Protein AF-A0A8J7CFE3-F1 (afdb_monomer)

Mean pre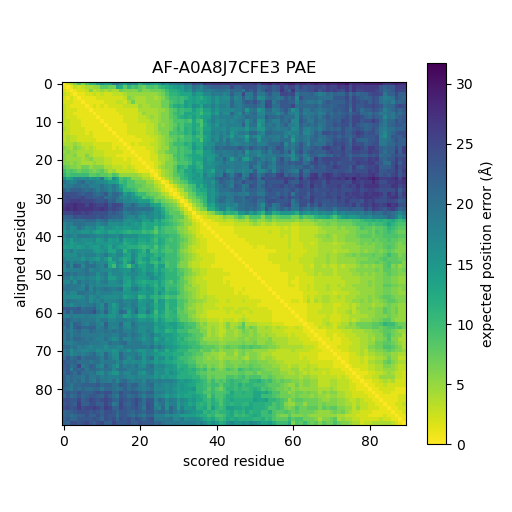dicted aligned error: 11.78 Å

Radius of gyration: 27.88 Å; Cα contacts (8 Å, |Δi|>4): 20; chains: 1; bounding box: 72×43×50 Å

pLDDT: mean 90.53, std 7.74, range [65.0, 98.38]

Secondary structure (DSSP, 8-state):
-HHHHHHHHHHHHHHHHHHHHHHHTT-------PPPP----GGGTTTT-HHHHHHHTTSHHHHTT--SSTTT--S--TT--EEETTEEE-

Foldseek 3Di:
DVVVVVVVVVVVCVVVVVVVVVVVVVPPPDPPPDPDDDDDDCVVVCVVPVVVCVVPPPDCVNLVPDPPDCVNVVDDPPVDWDADPNDIDD

Sequence (90 aa):
MRWKRIGLAATAVIVLIPPAWVLRQREVPAPVEAGVATFVGREICRPCHESADESWLGSDHDRAMAPADETTVLGDFNDAVVTSHGITSR

Structure (mmCIF, N/CA/C/O backbone):
data_AF-A0A8J7CFE3-F1
#
_entry.id   AF-A0A8J7CFE3-F1
#
loop_
_atom_site.group_PDB
_atom_site.id
_atom_site.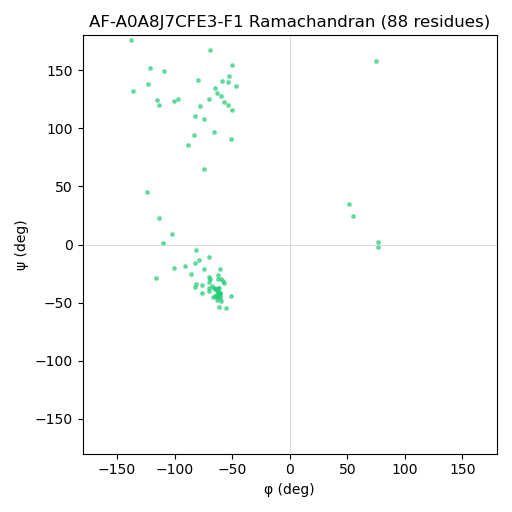type_symbol
_atom_site.label_atom_id
_atom_site.label_alt_id
_atom_site.label_comp_id
_atom_site.label_asym_id
_atom_site.label_entity_id
_atom_site.label_seq_id
_atom_site.pdbx_PDB_ins_code
_atom_site.Cartn_x
_atom_site.Cartn_y
_atom_site.Cartn_z
_atom_site.occupancy
_atom_site.B_iso_or_equiv
_atom_site.auth_seq_id
_atom_site.auth_comp_id
_atom_site.auth_asym_id
_atom_site.auth_atom_id
_atom_site.pdbx_PDB_model_num
ATOM 1 N N . MET A 1 1 ? 51.709 27.391 -4.160 1.00 65.00 1 MET A N 1
ATOM 2 C CA . MET A 1 1 ? 50.829 27.960 -5.218 1.00 65.00 1 MET A CA 1
ATOM 3 C C . MET A 1 1 ? 49.963 26.922 -5.944 1.00 65.00 1 MET A C 1
ATOM 5 O O . MET A 1 1 ? 48.826 27.247 -6.257 1.00 65.00 1 MET A O 1
ATOM 9 N N . ARG A 1 2 ? 50.427 25.680 -6.168 1.00 81.19 2 ARG A N 1
ATOM 10 C CA . ARG A 1 2 ? 49.660 24.616 -6.857 1.00 81.19 2 ARG A CA 1
ATOM 11 C C . ARG A 1 2 ? 48.340 24.233 -6.159 1.00 81.19 2 ARG A C 1
ATOM 13 O O . ARG A 1 2 ? 47.316 24.151 -6.820 1.00 81.19 2 ARG A O 1
ATOM 20 N N . TRP A 1 3 ? 48.337 24.129 -4.827 1.00 81.50 3 TRP A N 1
ATOM 21 C CA . TRP A 1 3 ? 47.144 23.786 -4.031 1.00 81.50 3 TRP A CA 1
ATOM 22 C C . TRP A 1 3 ? 46.000 24.806 -4.138 1.00 81.50 3 TRP A C 1
ATOM 24 O O . TRP A 1 3 ? 44.841 24.426 -4.240 1.00 81.50 3 TRP A O 1
ATOM 34 N N . LYS A 1 4 ? 46.317 26.109 -4.205 1.00 89.62 4 LYS A N 1
ATOM 35 C CA . LYS A 1 4 ? 45.301 27.166 -4.367 1.00 89.62 4 LYS A CA 1
ATOM 36 C C . LYS A 1 4 ? 44.592 27.074 -5.723 1.00 89.62 4 LYS A C 1
ATOM 38 O O . LYS A 1 4 ? 43.389 27.282 -5.799 1.00 89.62 4 LYS A O 1
ATOM 43 N N . ARG A 1 5 ? 45.331 26.724 -6.784 1.00 92.12 5 ARG A N 1
ATOM 44 C CA . ARG A 1 5 ? 44.771 26.520 -8.131 1.00 92.12 5 ARG A CA 1
ATOM 45 C C . ARG A 1 5 ? 43.906 25.258 -8.200 1.00 92.12 5 ARG A C 1
ATOM 47 O O . ARG A 1 5 ? 42.843 25.302 -8.801 1.00 92.12 5 ARG A O 1
ATOM 54 N N . ILE A 1 6 ? 44.336 24.177 -7.543 1.00 92.69 6 ILE A N 1
ATOM 55 C CA . ILE A 1 6 ? 43.561 22.928 -7.435 1.00 92.69 6 ILE A CA 1
ATOM 56 C C . ILE A 1 6 ? 42.252 23.173 -6.670 1.00 92.69 6 ILE A C 1
ATOM 58 O O . ILE A 1 6 ? 41.194 22.768 -7.138 1.00 92.69 6 ILE A O 1
ATOM 62 N N . GLY A 1 7 ? 42.310 23.898 -5.548 1.00 93.00 7 GLY A N 1
ATOM 63 C CA . GLY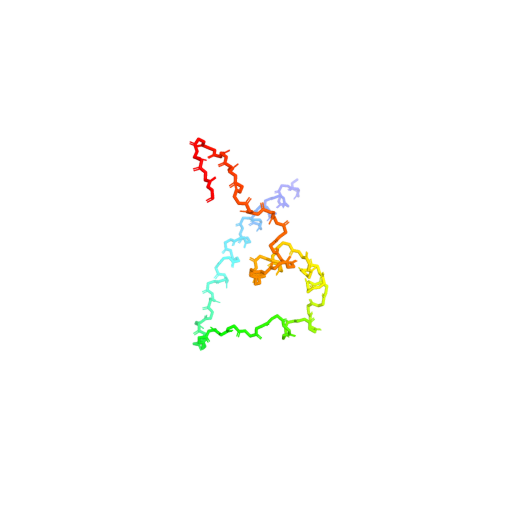 A 1 7 ? 41.121 24.256 -4.772 1.00 93.00 7 GLY A CA 1
ATOM 64 C C . GLY A 1 7 ? 40.119 25.092 -5.572 1.00 93.00 7 GLY A C 1
ATOM 65 O O . GLY A 1 7 ? 38.942 24.762 -5.602 1.00 93.00 7 GLY A O 1
ATOM 66 N N . LEU A 1 8 ? 40.585 26.121 -6.290 1.00 95.62 8 LEU A N 1
ATOM 67 C CA . LEU A 1 8 ? 39.715 26.950 -7.135 1.00 95.62 8 LEU A CA 1
ATOM 68 C C . LEU A 1 8 ? 39.049 26.153 -8.264 1.00 95.62 8 LEU A C 1
ATOM 70 O O . LEU A 1 8 ? 37.863 26.344 -8.525 1.00 95.62 8 LEU A O 1
ATOM 74 N N . ALA A 1 9 ? 39.788 25.244 -8.905 1.00 94.44 9 ALA A N 1
ATOM 75 C CA . ALA A 1 9 ? 39.235 24.385 -9.947 1.00 94.44 9 ALA A CA 1
ATOM 76 C C . ALA A 1 9 ? 38.164 23.431 -9.390 1.00 94.44 9 ALA A C 1
ATOM 78 O O . ALA A 1 9 ? 37.093 23.312 -9.978 1.00 94.44 9 ALA A O 1
ATOM 79 N N . ALA A 1 10 ? 38.412 22.807 -8.234 1.00 94.00 10 ALA A N 1
ATOM 80 C CA . ALA A 1 10 ? 37.446 21.922 -7.584 1.00 94.00 10 ALA A CA 1
ATOM 81 C C . ALA A 1 10 ? 36.155 22.659 -7.189 1.00 94.00 10 ALA A C 1
ATOM 83 O O . ALA A 1 10 ? 35.062 22.170 -7.469 1.00 94.00 10 ALA A O 1
ATOM 84 N N . THR A 1 11 ? 36.262 23.859 -6.611 1.00 95.25 11 THR A N 1
ATOM 85 C CA . THR A 1 11 ? 35.088 24.670 -6.258 1.00 95.25 11 THR A CA 1
ATOM 86 C C . THR A 1 11 ? 34.284 25.070 -7.495 1.00 95.25 11 THR A C 1
ATOM 88 O O . THR A 1 11 ? 33.061 24.960 -7.483 1.00 95.25 11 THR A O 1
ATOM 91 N N . ALA A 1 12 ? 34.947 25.480 -8.582 1.00 95.31 12 ALA A N 1
ATOM 92 C CA . ALA A 1 12 ? 34.265 25.811 -9.833 1.00 95.31 12 ALA A CA 1
ATOM 93 C C . ALA A 1 12 ? 33.509 24.602 -10.405 1.00 95.31 12 ALA A C 1
ATOM 95 O O . ALA A 1 12 ? 32.365 24.733 -10.824 1.00 95.31 12 ALA A O 1
ATOM 96 N N . VAL A 1 13 ? 34.111 23.412 -10.361 1.00 95.50 13 VAL A N 1
ATOM 97 C CA . VAL A 1 13 ? 33.473 22.169 -10.807 1.00 95.50 13 VAL A CA 1
ATOM 98 C C . VAL A 1 13 ? 32.241 21.838 -9.953 1.00 95.50 13 VAL A C 1
ATOM 100 O O . VAL A 1 13 ? 31.170 21.612 -10.506 1.00 95.50 13 VAL A O 1
ATOM 103 N N . ILE A 1 14 ? 32.343 21.894 -8.621 1.00 95.69 14 ILE A N 1
ATOM 104 C CA . ILE A 1 14 ? 31.214 21.612 -7.711 1.00 95.69 14 ILE A CA 1
ATOM 105 C C . ILE A 1 14 ? 30.054 22.596 -7.919 1.00 95.69 14 ILE A C 1
ATOM 107 O O . ILE A 1 14 ? 28.898 22.191 -7.865 1.00 95.69 14 ILE A O 1
ATOM 111 N N . VAL A 1 15 ? 30.345 23.873 -8.182 1.00 95.94 15 VAL A N 1
ATOM 112 C CA . VAL A 1 15 ? 29.314 24.903 -8.394 1.00 95.94 15 VAL A CA 1
ATOM 113 C C . VAL A 1 15 ? 28.676 24.800 -9.779 1.00 95.94 15 VAL A C 1
ATOM 115 O O . VAL A 1 15 ? 27.484 25.054 -9.915 1.00 95.94 15 VAL A O 1
ATOM 118 N N . LEU A 1 16 ? 29.440 24.426 -10.809 1.00 95.50 16 LEU A N 1
ATOM 119 C CA . LEU A 1 16 ? 28.950 24.382 -12.189 1.00 95.50 16 LEU A CA 1
ATOM 120 C C . LEU A 1 16 ? 28.253 23.063 -12.547 1.00 95.50 16 LEU A C 1
ATOM 122 O O . LEU A 1 16 ? 27.388 23.067 -13.421 1.00 95.50 16 LEU A O 1
ATOM 126 N N . ILE A 1 17 ? 28.569 21.951 -11.872 1.00 94.12 17 ILE A N 1
ATOM 127 C CA . ILE A 1 17 ? 27.961 20.639 -12.151 1.00 94.12 17 ILE A CA 1
ATOM 128 C C . ILE A 1 17 ? 26.433 20.636 -11.940 1.00 94.12 17 ILE A C 1
ATOM 130 O O . ILE A 1 17 ? 25.732 20.265 -12.882 1.00 94.12 17 ILE A O 1
ATOM 134 N N . PRO A 1 18 ? 25.874 21.049 -10.782 1.00 92.44 18 PRO A N 1
ATOM 135 C CA . PRO A 1 18 ? 24.427 21.027 -10.563 1.00 92.44 18 PRO A CA 1
ATOM 136 C C . PRO A 1 18 ? 23.623 21.875 -11.568 1.00 92.44 18 PRO A C 1
ATOM 138 O O . PRO A 1 18 ? 22.679 21.339 -12.149 1.00 92.44 18 PRO A O 1
ATOM 141 N N . PRO A 1 19 ? 23.969 23.149 -11.860 1.00 90.69 19 PRO A N 1
ATOM 142 C CA . PRO A 1 19 ? 23.233 23.930 -12.851 1.00 90.69 19 PRO A CA 1
ATOM 143 C C . PRO A 1 19 ? 23.419 23.397 -14.276 1.00 90.69 19 PRO A C 1
ATOM 145 O O . PRO A 1 19 ? 22.456 23.396 -15.037 1.00 90.69 19 PRO A O 1
ATOM 148 N N . ALA A 1 20 ? 24.599 22.881 -14.642 1.00 90.56 20 ALA A N 1
ATOM 149 C CA . ALA A 1 20 ? 24.792 22.230 -15.940 1.00 90.56 20 ALA A CA 1
ATOM 150 C C . ALA A 1 20 ? 23.937 20.958 -16.084 1.00 90.56 20 ALA A C 1
ATOM 152 O O . ALA A 1 20 ? 23.371 20.709 -17.148 1.00 90.56 20 ALA A O 1
ATOM 153 N N . TRP A 1 21 ? 23.795 20.178 -15.009 1.00 88.00 21 TRP A N 1
ATOM 154 C CA . TRP A 1 21 ? 22.934 18.996 -14.977 1.00 88.00 21 TRP A CA 1
ATOM 155 C C . TRP A 1 21 ? 21.456 19.373 -15.096 1.00 88.00 21 TRP A C 1
ATOM 157 O O . TRP A 1 21 ? 20.754 18.807 -15.927 1.00 88.00 21 TRP A O 1
ATOM 167 N N . VAL A 1 22 ? 20.999 20.392 -14.364 1.00 87.75 22 VAL A N 1
ATOM 168 C CA . VAL A 1 22 ? 19.624 20.910 -14.476 1.00 87.75 22 VAL A CA 1
ATOM 169 C C . VAL A 1 22 ? 19.331 21.425 -15.886 1.00 87.75 22 VAL A C 1
ATOM 171 O O . VAL A 1 22 ? 18.263 21.150 -16.422 1.00 87.75 22 VAL A O 1
ATOM 174 N N . LEU A 1 23 ? 20.271 22.139 -16.515 1.00 87.62 23 LEU A N 1
ATOM 175 C CA . LEU A 1 23 ? 20.117 22.613 -17.894 1.00 87.62 23 LEU A CA 1
ATOM 176 C C . LEU A 1 23 ? 20.001 21.454 -18.890 1.00 87.62 23 LEU A C 1
ATOM 178 O O . LEU A 1 23 ? 19.174 21.520 -19.794 1.00 87.62 23 LEU A O 1
ATOM 182 N N . ARG A 1 24 ? 20.763 20.376 -18.684 1.00 85.69 24 ARG A N 1
ATOM 183 C CA . ARG A 1 24 ? 20.689 19.150 -19.491 1.00 85.69 24 ARG A CA 1
ATOM 184 C C . ARG A 1 24 ? 19.389 18.367 -19.281 1.00 85.69 24 ARG A C 1
ATOM 186 O O . ARG A 1 24 ? 18.931 17.702 -20.198 1.00 85.69 24 ARG A O 1
ATOM 193 N N . GLN A 1 25 ? 18.778 18.448 -18.102 1.00 78.50 25 GLN A N 1
ATOM 194 C CA . GLN A 1 25 ? 17.524 17.751 -17.793 1.00 78.50 25 GLN A CA 1
ATOM 195 C C . GLN A 1 25 ? 16.259 18.436 -18.294 1.00 78.50 25 GLN A C 1
ATOM 197 O O . GLN A 1 25 ? 15.171 17.882 -18.161 1.00 78.50 25 GLN A O 1
ATOM 202 N N . ARG A 1 26 ? 16.373 19.634 -18.874 1.00 74.81 26 ARG A N 1
ATOM 203 C CA . ARG A 1 26 ? 15.216 20.322 -19.460 1.00 74.81 26 ARG A CA 1
ATOM 204 C C . ARG A 1 26 ? 14.703 19.670 -20.735 1.00 74.81 26 ARG A C 1
ATOM 206 O O . ARG A 1 26 ? 13.606 20.000 -21.173 1.00 74.81 26 ARG A O 1
ATOM 213 N N . GLU A 1 27 ? 15.454 18.729 -21.292 1.00 74.38 27 GLU A N 1
ATOM 214 C CA . GLU A 1 27 ? 14.981 17.815 -22.323 1.00 74.38 27 GLU A CA 1
ATOM 215 C C . GLU A 1 27 ? 14.064 16.766 -21.680 1.00 74.38 27 GLU A C 1
ATOM 217 O O . GLU A 1 27 ? 14.383 15.583 -21.615 1.00 74.38 27 GLU A O 1
ATOM 222 N N . VAL A 1 28 ? 12.9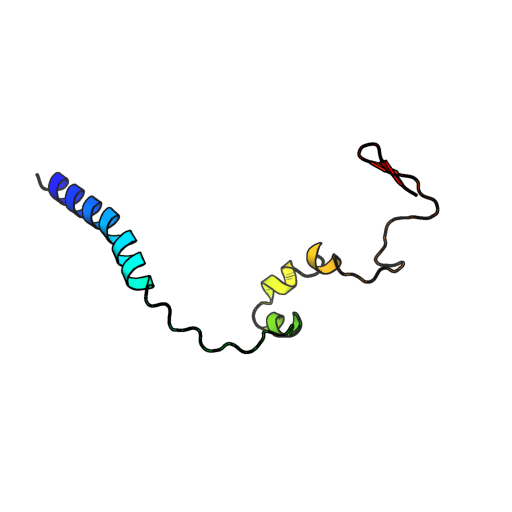20 17.208 -21.154 1.00 70.25 28 VAL A N 1
ATOM 223 C CA . VAL A 1 28 ? 11.809 16.303 -20.874 1.00 70.25 28 VAL A CA 1
ATOM 224 C C . VAL A 1 28 ? 11.217 15.991 -22.247 1.00 70.25 28 VAL A C 1
ATOM 226 O O . VAL A 1 28 ? 10.653 16.903 -22.862 1.00 70.25 28 VAL A O 1
ATOM 229 N N . PRO A 1 29 ? 11.393 14.771 -22.792 1.00 73.88 29 PRO A N 1
ATOM 230 C CA . PRO A 1 29 ? 10.710 14.411 -24.024 1.00 73.88 29 PRO A CA 1
ATOM 231 C C . PRO A 1 29 ? 9.218 14.668 -23.823 1.00 73.88 29 PRO A C 1
ATOM 233 O O . PRO A 1 29 ? 8.692 14.431 -22.731 1.00 73.88 29 PRO A O 1
ATOM 236 N N . ALA A 1 30 ? 8.555 15.200 -24.854 1.00 73.44 30 ALA A N 1
ATOM 237 C CA . ALA A 1 30 ? 7.112 15.400 -24.816 1.00 73.44 30 ALA A CA 1
ATOM 238 C C . ALA A 1 30 ? 6.455 14.113 -24.290 1.00 73.44 30 ALA A C 1
ATOM 240 O O . ALA A 1 30 ? 6.896 13.031 -24.703 1.00 73.44 30 ALA A O 1
ATOM 241 N N . PRO A 1 31 ? 5.467 14.201 -23.377 1.00 73.00 31 PRO A N 1
ATOM 242 C CA . PRO A 1 31 ? 4.765 13.021 -22.911 1.00 73.00 31 PRO A CA 1
ATOM 243 C C . PRO A 1 31 ? 4.319 12.239 -24.141 1.00 73.00 31 PRO A C 1
ATOM 245 O O . PRO A 1 31 ? 3.558 12.745 -24.965 1.00 73.00 31 PRO A O 1
ATOM 248 N N . VAL A 1 32 ? 4.851 11.030 -24.307 1.00 71.12 32 VAL A N 1
ATOM 249 C CA . VAL A 1 32 ? 4.202 10.060 -25.182 1.00 71.12 32 VAL A CA 1
ATOM 250 C C . VAL A 1 32 ? 2.808 9.932 -24.590 1.00 71.12 32 VAL A C 1
ATOM 252 O O . VAL A 1 32 ? 2.725 9.693 -23.387 1.00 71.12 32 VAL A O 1
ATOM 255 N N . GLU A 1 33 ? 1.761 10.192 -25.380 1.00 71.44 33 GLU A N 1
ATOM 256 C CA . GLU A 1 33 ? 0.356 10.037 -24.978 1.00 71.44 33 GLU A CA 1
ATOM 257 C C . GLU A 1 33 ? 0.186 8.637 -24.381 1.00 71.44 33 GLU A C 1
ATOM 259 O O . GLU A 1 33 ? 0.006 7.639 -25.083 1.00 71.44 33 GLU A O 1
ATOM 264 N N . ALA A 1 34 ? 0.375 8.551 -23.069 1.00 71.31 34 ALA A N 1
ATOM 265 C CA . ALA A 1 34 ? 0.316 7.315 -22.336 1.00 71.31 34 ALA A CA 1
ATOM 266 C C . ALA A 1 34 ? -1.168 7.029 -22.189 1.00 71.31 34 ALA A C 1
ATOM 268 O O . ALA A 1 34 ? -1.910 7.843 -21.635 1.00 71.31 34 ALA A O 1
ATOM 269 N N . GLY A 1 35 ? -1.606 5.893 -22.731 1.00 80.06 35 GLY A N 1
ATOM 270 C CA . GLY A 1 35 ? -2.969 5.427 -22.523 1.00 80.06 35 GLY A CA 1
ATOM 271 C C . GLY A 1 35 ? -3.320 5.433 -21.033 1.00 80.06 35 GLY A C 1
ATOM 272 O O . GLY A 1 35 ? -2.442 5.348 -20.171 1.00 80.06 35 GLY A O 1
ATOM 273 N N . VAL A 1 36 ? -4.613 5.547 -20.725 1.00 87.00 36 VAL A N 1
ATOM 274 C CA . VAL A 1 36 ? -5.099 5.536 -19.340 1.00 87.00 36 VAL A CA 1
ATOM 275 C C . VAL A 1 36 ? -4.573 4.285 -18.638 1.00 87.00 36 VAL A C 1
ATOM 277 O O . VAL A 1 36 ? -4.845 3.166 -19.073 1.00 87.00 36 VAL A O 1
ATOM 280 N N . ALA A 1 37 ? -3.808 4.478 -17.564 1.00 89.31 37 ALA A N 1
ATOM 281 C CA . ALA A 1 37 ? -3.283 3.369 -16.787 1.00 89.31 37 ALA A CA 1
ATOM 282 C C . ALA A 1 37 ? -4.440 2.570 -16.174 1.00 89.31 37 ALA A C 1
ATOM 284 O O . ALA A 1 37 ? -5.337 3.129 -15.540 1.00 89.31 37 ALA A O 1
ATOM 285 N N . THR A 1 38 ? -4.402 1.253 -16.349 1.00 93.75 38 THR A N 1
ATOM 286 C CA . THR A 1 38 ? -5.349 0.317 -15.740 1.00 93.75 38 THR A CA 1
ATOM 287 C C . THR A 1 38 ? -4.656 -0.489 -14.653 1.00 93.75 38 THR A C 1
ATOM 289 O O . THR A 1 38 ? -3.465 -0.780 -14.752 1.00 93.75 38 THR A O 1
ATOM 292 N N . PHE A 1 39 ? -5.398 -0.892 -13.624 1.00 92.81 39 PHE A N 1
ATOM 293 C CA . PHE A 1 39 ? -4.877 -1.808 -12.616 1.00 92.81 39 PHE A CA 1
ATOM 294 C C . PHE A 1 39 ? -4.707 -3.207 -13.218 1.00 92.81 39 PHE A C 1
ATOM 296 O O . PHE A 1 39 ? -5.655 -3.757 -13.775 1.00 92.81 39 PHE A O 1
ATOM 303 N N . VAL A 1 40 ? -3.503 -3.772 -13.116 1.00 95.12 40 VAL A N 1
ATOM 304 C CA . VAL A 1 40 ? -3.152 -5.054 -13.754 1.00 95.12 40 VAL A CA 1
ATOM 305 C C . VAL A 1 40 ? -2.950 -6.211 -12.771 1.00 95.12 40 VAL A C 1
ATOM 307 O O . VAL A 1 40 ? -2.643 -7.322 -13.193 1.00 95.12 40 VAL A O 1
ATOM 310 N N . GLY A 1 41 ? -3.138 -5.970 -11.470 1.00 93.94 41 GLY A N 1
ATOM 311 C CA . GLY A 1 41 ? -2.823 -6.943 -10.423 1.00 93.94 41 GLY A CA 1
ATOM 312 C C . GLY A 1 41 ? -1.319 -7.062 -10.163 1.00 93.94 41 GLY A C 1
ATOM 313 O O . GLY A 1 41 ? -0.482 -6.716 -11.000 1.00 93.94 41 GLY A O 1
ATOM 314 N N . ARG A 1 42 ? -0.953 -7.537 -8.970 1.00 93.62 42 ARG A N 1
ATOM 315 C CA . ARG A 1 42 ? 0.461 -7.695 -8.584 1.00 93.62 42 ARG A CA 1
ATOM 316 C C . ARG A 1 42 ? 1.121 -8.893 -9.267 1.00 93.62 42 ARG A C 1
ATOM 318 O O . ARG A 1 42 ? 2.340 -8.951 -9.393 1.00 93.62 42 ARG A O 1
ATOM 325 N N . GLU A 1 43 ? 0.315 -9.847 -9.722 1.00 96.00 43 GLU A N 1
ATOM 326 C CA . GLU A 1 43 ? 0.747 -11.133 -10.263 1.00 96.00 43 GLU A CA 1
ATOM 327 C C . GLU A 1 43 ? 1.602 -10.957 -11.521 1.00 96.00 43 GLU A C 1
ATOM 329 O O . GLU A 1 43 ? 2.498 -11.762 -11.764 1.00 96.00 43 GLU A O 1
ATOM 334 N N . ILE A 1 44 ? 1.368 -9.883 -12.284 1.00 97.75 44 ILE A N 1
ATOM 335 C CA . ILE A 1 44 ? 2.177 -9.514 -13.453 1.00 97.75 44 ILE A CA 1
ATOM 336 C C . ILE A 1 44 ? 3.573 -9.027 -13.043 1.00 97.75 44 ILE A C 1
ATOM 3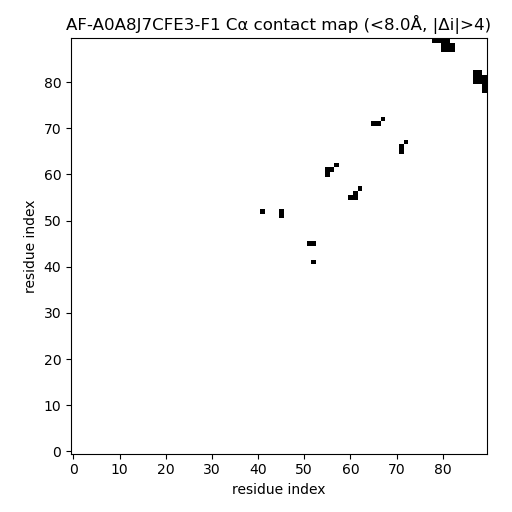38 O O . ILE A 1 44 ? 4.543 -9.249 -13.764 1.00 97.75 44 ILE A O 1
ATOM 342 N N . CYS A 1 45 ? 3.691 -8.383 -11.883 1.00 97.00 45 CYS A N 1
ATOM 343 C CA . CYS A 1 45 ? 4.942 -7.811 -11.391 1.00 97.00 45 CYS A CA 1
ATOM 344 C C . CYS A 1 45 ? 5.841 -8.870 -10.736 1.00 97.00 45 CYS A C 1
ATOM 346 O O . CYS A 1 45 ? 7.068 -8.800 -10.845 1.00 97.00 45 CYS A O 1
ATOM 348 N N . ARG A 1 46 ? 5.234 -9.863 -10.072 1.00 97.88 46 ARG A N 1
ATOM 349 C CA . ARG A 1 46 ? 5.920 -10.883 -9.263 1.00 97.88 46 ARG A CA 1
ATOM 350 C C . ARG A 1 46 ? 7.087 -11.601 -9.968 1.00 97.88 46 ARG A C 1
ATOM 352 O O . ARG A 1 46 ? 8.135 -11.699 -9.340 1.00 97.88 46 ARG A O 1
ATOM 359 N N . PRO A 1 47 ? 7.000 -12.048 -11.239 1.00 98.19 47 PRO A N 1
ATOM 360 C CA . PRO A 1 47 ? 8.094 -12.787 -11.881 1.00 98.19 47 PRO A CA 1
ATOM 361 C C . PRO A 1 47 ? 9.405 -12.001 -12.025 1.00 98.19 47 PRO A C 1
ATOM 363 O O . PRO A 1 47 ? 10.470 -12.604 -12.100 1.00 98.19 47 PRO A O 1
ATOM 366 N N . CYS A 1 48 ? 9.344 -10.666 -12.085 1.00 98.31 48 CYS A N 1
ATOM 367 C CA . CYS A 1 48 ? 10.533 -9.807 -12.152 1.00 98.31 48 CYS A CA 1
ATOM 368 C C . CYS A 1 48 ? 10.895 -9.183 -10.796 1.00 98.31 48 CYS A C 1
ATOM 370 O O . CYS A 1 48 ? 12.031 -8.752 -10.605 1.00 98.31 48 CYS A O 1
ATOM 372 N N . HIS A 1 49 ? 9.944 -9.130 -9.861 1.00 98.19 49 HIS A N 1
ATOM 373 C CA . HIS A 1 49 ? 10.075 -8.467 -8.564 1.00 98.19 49 HIS A CA 1
ATOM 374 C C . HIS A 1 49 ? 9.795 -9.419 -7.396 1.00 98.19 49 HIS A C 1
ATOM 376 O O . HIS A 1 49 ? 9.105 -9.057 -6.447 1.00 98.19 49 HIS A O 1
ATOM 382 N N . GLU A 1 50 ? 10.353 -10.625 -7.455 1.00 98.06 50 GLU A N 1
ATOM 383 C CA . GLU A 1 50 ? 10.106 -11.698 -6.486 1.00 98.06 50 GLU A CA 1
ATOM 384 C C . GLU A 1 50 ? 10.405 -11.271 -5.045 1.00 98.06 50 GLU A C 1
ATOM 386 O O . GLU A 1 50 ? 9.509 -11.273 -4.213 1.00 98.06 50 GLU A O 1
ATOM 391 N N . SER A 1 51 ? 11.613 -10.768 -4.767 1.00 98.38 51 SER A N 1
ATOM 392 C CA . SER A 1 51 ? 11.991 -10.323 -3.415 1.00 98.38 51 SER A CA 1
ATOM 393 C C . SER A 1 51 ? 11.059 -9.241 -2.845 1.00 98.38 51 SER A C 1
ATOM 395 O O . SER A 1 51 ? 10.826 -9.192 -1.634 1.00 98.38 51 SER A O 1
ATOM 397 N N . ALA A 1 52 ? 10.514 -8.373 -3.702 1.00 97.94 52 ALA A N 1
ATOM 398 C CA . ALA A 1 52 ? 9.563 -7.352 -3.278 1.00 97.94 52 ALA A CA 1
ATOM 399 C C . ALA A 1 52 ? 8.172 -7.945 -3.015 1.00 97.94 52 ALA A C 1
ATOM 401 O O . ALA A 1 52 ? 7.555 -7.578 -2.020 1.00 97.94 52 ALA A O 1
ATOM 402 N N . ASP A 1 53 ? 7.698 -8.864 -3.864 1.00 97.62 53 ASP A N 1
ATOM 403 C CA . ASP A 1 53 ? 6.441 -9.594 -3.646 1.00 97.62 53 ASP A CA 1
ATOM 404 C C . ASP A 1 53 ? 6.500 -10.413 -2.350 1.00 97.62 53 ASP A C 1
ATOM 406 O O . ASP A 1 53 ? 5.594 -10.318 -1.529 1.00 97.62 53 ASP A O 1
ATOM 410 N N . GLU A 1 54 ? 7.607 -11.117 -2.105 1.00 97.00 54 GLU A N 1
ATOM 411 C CA . GLU A 1 54 ? 7.841 -11.878 -0.874 1.00 97.00 54 GLU A CA 1
ATOM 412 C C . GLU A 1 54 ? 7.844 -10.989 0.372 1.00 97.00 54 GLU A C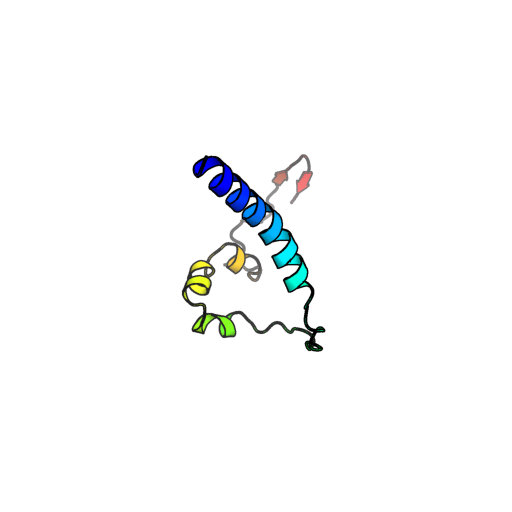 1
ATOM 414 O O . GLU A 1 54 ? 7.250 -11.342 1.387 1.00 97.00 54 GLU A O 1
ATOM 419 N N . SER A 1 55 ? 8.488 -9.820 0.301 1.00 97.56 55 SER A N 1
ATOM 420 C CA . SER A 1 55 ? 8.524 -8.871 1.423 1.00 97.56 55 SER A CA 1
ATOM 421 C C . SER A 1 55 ? 7.166 -8.214 1.676 1.00 97.56 55 SER A C 1
ATOM 423 O O . SER A 1 55 ? 6.877 -7.775 2.789 1.00 97.56 55 SER A O 1
ATOM 425 N N . TRP A 1 56 ? 6.349 -8.090 0.632 1.00 96.38 56 TRP A N 1
ATOM 426 C CA . TRP A 1 56 ? 5.023 -7.494 0.702 1.00 96.38 56 TRP A CA 1
ATOM 427 C C . TRP A 1 56 ? 3.971 -8.487 1.208 1.00 96.38 56 TRP A C 1
ATOM 429 O O . TRP A 1 56 ? 3.077 -8.091 1.960 1.00 96.38 56 TRP A O 1
ATOM 439 N N . LEU A 1 57 ? 4.079 -9.763 0.832 1.00 95.19 57 LEU A N 1
ATOM 440 C CA . LEU A 1 57 ? 3.128 -10.810 1.194 1.00 95.19 57 LEU A CA 1
ATOM 441 C C . LEU A 1 57 ? 3.028 -10.970 2.718 1.00 95.19 57 LEU A C 1
ATOM 443 O O . LEU A 1 57 ? 4.024 -11.133 3.418 1.00 95.19 57 LEU A O 1
ATOM 447 N N . GLY A 1 58 ? 1.805 -10.930 3.244 1.00 92.88 58 GLY A N 1
ATOM 448 C CA . GLY A 1 58 ? 1.530 -11.012 4.677 1.00 92.88 58 GLY A CA 1
ATOM 449 C C . GLY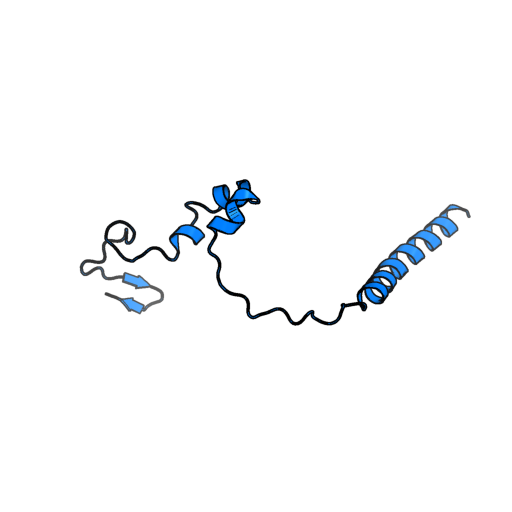 A 1 58 ? 1.798 -9.725 5.465 1.00 92.88 58 GLY A C 1
ATOM 450 O O . GLY A 1 58 ? 1.531 -9.702 6.666 1.00 92.88 58 GLY A O 1
ATOM 451 N N . SER A 1 59 ? 2.283 -8.656 4.824 1.00 95.88 59 SER A N 1
ATOM 452 C CA . SER A 1 59 ? 2.429 -7.344 5.463 1.00 95.88 59 SER A CA 1
ATOM 453 C C . SER A 1 59 ? 1.073 -6.690 5.754 1.00 95.88 59 SER A C 1
ATOM 455 O O . SER A 1 59 ? 0.039 -7.076 5.204 1.00 95.88 59 SER A O 1
ATOM 457 N N . ASP A 1 60 ? 1.071 -5.626 6.559 1.00 94.62 60 ASP A N 1
ATOM 458 C CA . ASP A 1 60 ? -0.146 -4.844 6.812 1.00 94.62 60 ASP A CA 1
ATOM 459 C C . ASP A 1 60 ? -0.758 -4.282 5.519 1.00 94.62 60 ASP A C 1
ATOM 461 O O . ASP A 1 60 ? -1.976 -4.190 5.410 1.00 94.62 60 ASP A O 1
ATOM 465 N N . HIS A 1 61 ? 0.060 -3.964 4.509 1.00 94.56 61 HIS A N 1
ATOM 466 C CA . HIS A 1 61 ? -0.432 -3.479 3.216 1.00 94.56 61 HIS A CA 1
ATOM 467 C C . HIS A 1 61 ? -1.151 -4.566 2.410 1.00 94.56 61 HIS A C 1
ATOM 469 O O . HIS A 1 61 ? -2.147 -4.265 1.758 1.00 94.56 61 HIS A O 1
ATOM 475 N N . ASP A 1 62 ? -0.670 -5.811 2.459 1.00 93.94 62 ASP A N 1
ATOM 476 C CA . ASP A 1 62 ? -1.345 -6.963 1.842 1.00 93.94 62 ASP A CA 1
ATOM 477 C C . ASP A 1 62 ? -2.690 -7.237 2.533 1.00 93.94 62 ASP A C 1
ATOM 479 O O . ASP A 1 62 ? -3.710 -7.479 1.890 1.00 93.94 62 ASP A O 1
ATOM 483 N N . ARG A 1 63 ? -2.729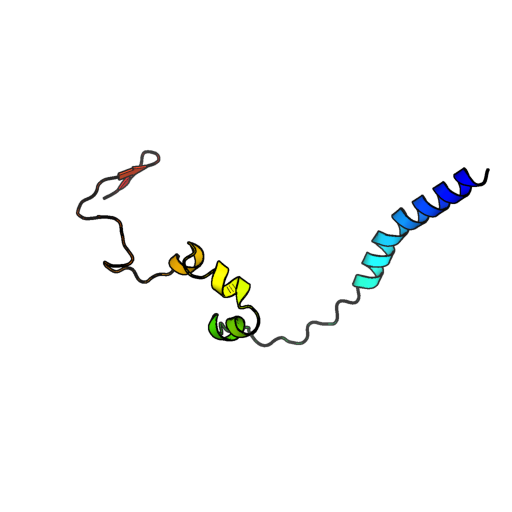 -7.083 3.860 1.00 92.88 63 ARG A N 1
ATOM 484 C CA . ARG A 1 63 ? -3.928 -7.326 4.676 1.00 92.88 63 ARG A CA 1
ATOM 485 C C . ARG A 1 63 ? -4.919 -6.158 4.704 1.00 92.88 63 ARG A C 1
ATOM 487 O O . ARG A 1 63 ? -6.067 -6.364 5.090 1.00 92.88 63 ARG A O 1
ATOM 494 N N . ALA A 1 64 ? -4.510 -4.953 4.303 1.00 92.31 64 ALA A N 1
ATOM 495 C CA . ALA A 1 64 ? -5.291 -3.721 4.467 1.00 92.31 64 ALA A CA 1
ATOM 496 C C . ALA A 1 64 ? -6.660 -3.753 3.771 1.00 92.31 64 ALA A C 1
ATOM 498 O O . ALA A 1 64 ? -7.597 -3.104 4.229 1.00 92.31 64 ALA A O 1
ATOM 499 N N . MET A 1 65 ? -6.771 -4.506 2.674 1.00 88.56 65 MET A N 1
ATOM 500 C CA . MET A 1 65 ? -7.993 -4.620 1.873 1.00 88.56 65 MET A CA 1
ATOM 501 C C . MET A 1 65 ? -8.602 -6.025 1.930 1.00 88.56 65 MET A C 1
ATOM 503 O O . MET A 1 65 ? -9.328 -6.420 1.016 1.00 88.56 65 MET A O 1
ATOM 507 N N . ALA A 1 66 ? -8.293 -6.798 2.976 1.00 91.25 66 ALA A N 1
ATOM 508 C CA . ALA A 1 66 ? -8.904 -8.103 3.168 1.00 91.25 66 ALA A CA 1
ATOM 509 C C . ALA A 1 66 ? -10.442 -7.969 3.263 1.00 91.25 66 ALA A C 1
ATOM 511 O O . ALA A 1 66 ? -10.932 -7.016 3.879 1.00 91.25 66 ALA A O 1
ATOM 512 N N . PRO A 1 67 ? -11.220 -8.895 2.666 1.00 93.38 67 PRO A N 1
ATOM 513 C CA . PRO A 1 67 ? -12.670 -8.939 2.852 1.00 93.38 67 PRO A CA 1
ATOM 514 C C . PRO A 1 67 ? -13.009 -8.965 4.339 1.00 93.38 67 PRO A C 1
ATOM 516 O O . PRO A 1 67 ? -12.264 -9.567 5.096 1.00 93.38 67 PRO A O 1
ATOM 519 N N . ALA A 1 68 ? -14.099 -8.334 4.769 1.00 91.88 68 ALA A N 1
ATOM 520 C CA . ALA A 1 68 ? -14.503 -8.357 6.173 1.00 91.88 68 ALA A CA 1
ATOM 521 C C . ALA A 1 68 ? -15.290 -9.644 6.485 1.00 91.88 68 ALA A C 1
ATOM 523 O O . ALA A 1 68 ? -16.499 -9.698 6.265 1.00 91.88 68 ALA A O 1
ATOM 524 N N . ASP A 1 69 ? -14.601 -10.675 6.976 1.00 91.81 69 ASP A N 1
ATOM 525 C CA . ASP A 1 69 ? -15.173 -11.963 7.380 1.00 91.81 69 ASP A CA 1
ATOM 526 C C . ASP A 1 69 ? -14.551 -12.471 8.694 1.00 91.81 69 ASP A C 1
ATOM 528 O O . ASP A 1 69 ? -13.649 -11.847 9.250 1.00 91.81 69 ASP A O 1
ATOM 532 N N . GLU A 1 70 ? -15.036 -13.600 9.217 1.00 90.31 70 GLU A N 1
ATOM 533 C CA . GLU A 1 70 ? -14.596 -14.159 10.509 1.00 90.31 70 GLU A CA 1
ATOM 534 C C . GLU A 1 70 ? -13.095 -14.500 10.563 1.00 90.31 70 GLU A C 1
ATOM 536 O O . GLU A 1 70 ? -12.519 -14.606 11.643 1.00 90.31 70 GLU A O 1
ATOM 541 N N . THR A 1 71 ? -12.441 -14.681 9.413 1.00 91.88 71 THR A N 1
ATOM 542 C CA . THR A 1 71 ? -11.019 -15.044 9.337 1.00 91.88 71 THR A CA 1
ATOM 543 C C . THR A 1 71 ? -10.095 -13.828 9.266 1.00 91.88 71 THR A C 1
ATOM 545 O O . THR A 1 71 ? -8.897 -13.934 9.546 1.00 91.88 71 THR A O 1
ATOM 548 N N . THR A 1 72 ? -10.633 -12.664 8.908 1.00 93.06 72 THR A N 1
ATOM 549 C CA . THR A 1 72 ? -9.882 -11.423 8.668 1.00 93.06 72 THR A CA 1
ATOM 550 C C . THR A 1 72 ? -10.246 -10.322 9.664 1.00 93.06 72 THR A C 1
ATOM 552 O O . THR A 1 72 ? -9.389 -9.507 10.016 1.00 93.06 72 THR A O 1
ATOM 555 N N . VAL A 1 73 ? -11.477 -10.326 10.181 1.00 92.38 73 VAL A N 1
ATOM 556 C CA . VAL A 1 73 ? -11.951 -9.482 11.280 1.00 92.38 73 VAL A CA 1
ATOM 557 C C . VAL A 1 73 ? -11.655 -10.203 12.591 1.00 92.38 73 VAL A C 1
ATOM 559 O O . VAL A 1 73 ? -12.475 -10.928 13.139 1.00 92.38 73 VAL A O 1
ATOM 562 N N . LEU A 1 74 ? -10.434 -10.013 13.088 1.00 89.94 74 LEU A N 1
ATOM 563 C CA . LEU A 1 74 ? -9.933 -10.734 14.266 1.00 89.94 74 LEU A CA 1
ATOM 564 C C . LEU A 1 74 ? -10.440 -10.172 15.604 1.00 89.94 74 LEU A C 1
ATOM 566 O O . LEU A 1 74 ? -10.245 -10.792 16.647 1.00 89.94 74 LEU A O 1
ATOM 570 N N . GLY A 1 75 ? -11.020 -8.971 15.590 1.00 89.00 75 GLY A N 1
ATOM 571 C CA . GLY A 1 75 ? -11.594 -8.352 16.779 1.00 89.00 75 GLY A CA 1
ATOM 572 C C . GLY A 1 75 ? -12.977 -8.918 17.087 1.00 89.00 75 GLY A C 1
ATOM 573 O O . GLY A 1 75 ? -13.774 -9.131 16.178 1.00 89.00 75 GLY A O 1
ATOM 574 N N . ASP A 1 76 ? -13.276 -9.111 18.371 1.00 88.56 76 ASP A N 1
ATOM 575 C CA . ASP A 1 76 ? -14.643 -9.371 18.815 1.00 88.56 76 ASP A CA 1
ATOM 576 C C . ASP A 1 76 ? -15.390 -8.040 18.956 1.00 88.56 76 ASP A C 1
ATOM 578 O O . ASP A 1 76 ? -15.088 -7.228 19.833 1.00 88.56 76 ASP A O 1
ATOM 582 N N . PHE A 1 77 ? -16.347 -7.814 18.058 1.00 89.38 77 PHE A N 1
ATOM 583 C CA . PHE A 1 77 ? -17.188 -6.619 18.033 1.00 89.38 77 PHE A CA 1
ATOM 584 C C . PHE A 1 77 ? -18.589 -6.872 18.604 1.00 89.38 77 PHE A C 1
ATOM 586 O O . PHE A 1 77 ? -19.449 -6.001 18.496 1.00 89.38 77 PHE A O 1
ATOM 593 N N . ASN A 1 78 ? -18.850 -8.038 19.208 1.00 90.50 78 ASN A N 1
ATOM 594 C CA . ASN A 1 78 ? -20.165 -8.358 19.761 1.00 90.50 78 ASN A CA 1
ATOM 595 C C . ASN A 1 78 ? -20.498 -7.444 20.947 1.00 90.50 78 ASN A C 1
ATOM 597 O O . ASN A 1 78 ? -20.080 -7.686 22.079 1.00 90.50 78 ASN A O 1
ATOM 601 N N . ASP A 1 79 ? -21.256 -6.379 20.671 1.00 92.00 79 ASP A N 1
ATOM 602 C CA . ASP A 1 79 ? -21.664 -5.362 21.646 1.00 92.00 79 ASP A CA 1
ATOM 603 C C . ASP A 1 79 ? -20.496 -4.706 22.407 1.00 92.00 79 ASP A C 1
ATOM 605 O O . ASP A 1 79 ? -20.672 -4.172 23.512 1.00 92.00 79 ASP A O 1
ATOM 609 N N . ALA A 1 80 ? -19.305 -4.716 21.804 1.00 93.69 80 ALA A N 1
ATOM 610 C CA . ALA A 1 80 ? -18.115 -4.101 22.366 1.00 93.69 80 ALA A CA 1
ATOM 611 C C . ALA A 1 80 ? -18.297 -2.580 22.448 1.00 93.69 80 ALA A C 1
ATOM 613 O O . ALA A 1 80 ? -18.744 -1.941 21.505 1.00 93.69 80 ALA A O 1
ATOM 614 N N . VAL A 1 81 ? -17.931 -1.981 23.581 1.00 94.75 81 VAL A N 1
ATOM 615 C CA . VAL A 1 81 ? -17.972 -0.525 23.761 1.00 94.75 81 VAL A CA 1
ATOM 616 C C . VAL A 1 81 ? -16.553 -0.022 23.944 1.00 94.75 81 VAL A C 1
ATOM 618 O O . VAL A 1 81 ? -15.848 -0.463 24.853 1.00 94.75 81 VAL A O 1
ATOM 621 N N . VAL A 1 82 ? -16.140 0.925 23.105 1.00 93.62 82 VAL A N 1
ATOM 622 C CA . VAL A 1 82 ? -14.810 1.536 23.177 1.00 93.62 82 VAL A CA 1
ATOM 623 C C . VAL A 1 82 ? -14.932 3.046 23.324 1.00 93.62 82 VAL A C 1
ATOM 625 O O . VAL A 1 82 ? -15.743 3.680 22.652 1.00 93.62 82 VAL A O 1
ATOM 628 N N . THR A 1 83 ? -14.101 3.636 24.184 1.00 95.94 83 THR A N 1
ATOM 629 C CA . THR A 1 83 ? -13.961 5.093 24.293 1.00 95.94 83 THR A CA 1
ATOM 630 C C . THR A 1 83 ? -12.566 5.501 23.846 1.00 95.94 83 THR A C 1
ATOM 632 O O . THR A 1 83 ? -11.572 5.083 24.435 1.00 95.94 83 THR A O 1
ATOM 635 N N . SER A 1 84 ? -12.485 6.342 22.818 1.00 94.19 84 SER A N 1
ATOM 636 C CA . SER A 1 84 ? -11.229 6.858 22.275 1.00 94.19 84 SER A CA 1
ATOM 637 C C . SER A 1 84 ? -11.370 8.348 22.006 1.00 94.19 84 SER A C 1
ATOM 639 O O . SER A 1 84 ? -12.364 8.783 21.432 1.00 94.19 84 SER A O 1
ATOM 641 N N . HIS A 1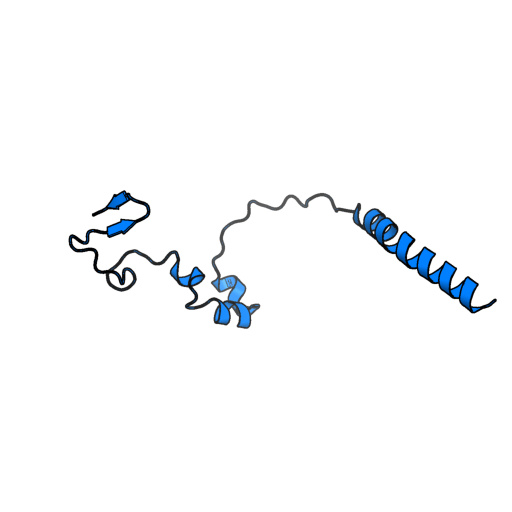 85 ? -10.399 9.146 22.456 1.00 95.44 85 HIS A N 1
ATOM 642 C CA . HIS A 1 85 ? -10.415 10.610 22.309 1.00 95.44 85 HIS A CA 1
ATOM 643 C C . HIS A 1 85 ? -11.720 11.267 22.810 1.00 95.44 85 HIS A C 1
ATOM 645 O O . HIS A 1 85 ? -12.199 12.244 22.242 1.00 95.44 85 HIS A O 1
ATOM 651 N N . GLY A 1 86 ? -12.313 10.710 23.873 1.00 95.94 86 GLY A N 1
ATOM 652 C CA . GLY A 1 86 ? -13.576 11.187 24.445 1.00 95.94 86 GLY A CA 1
ATOM 653 C C . GLY A 1 86 ? -14.836 10.793 23.663 1.00 95.94 86 GLY A C 1
ATOM 654 O O . GLY A 1 86 ? -15.929 11.174 24.070 1.00 95.94 86 GLY A O 1
ATOM 655 N N . ILE A 1 87 ? -14.710 10.022 22.579 1.00 96.00 87 ILE A N 1
ATOM 656 C CA . ILE A 1 87 ? -15.832 9.496 21.796 1.00 96.00 87 ILE A CA 1
ATOM 657 C C . ILE A 1 87 ? -16.066 8.043 22.195 1.00 96.00 87 ILE A C 1
ATOM 659 O O . ILE A 1 87 ? -15.159 7.217 22.088 1.00 96.00 87 ILE A O 1
ATOM 663 N N . THR A 1 88 ? -17.285 7.729 22.630 1.00 96.56 88 THR A N 1
ATOM 664 C CA . THR A 1 88 ? -17.714 6.356 22.920 1.00 96.56 88 THR A CA 1
ATOM 665 C C . THR A 1 88 ? -18.460 5.786 21.720 1.00 96.56 88 THR A C 1
ATOM 667 O O . THR A 1 88 ? -19.430 6.386 21.264 1.00 96.56 88 THR A O 1
ATOM 670 N N . SER A 1 89 ? -18.007 4.635 21.227 1.00 92.62 89 SER A N 1
ATOM 671 C CA . SER A 1 89 ? -18.599 3.896 20.105 1.00 92.62 89 SER A CA 1
ATOM 672 C C . SER A 1 89 ? -19.008 2.491 20.546 1.00 92.62 89 SER A C 1
ATOM 674 O O . SER A 1 89 ? -18.416 1.946 21.482 1.00 92.62 89 SER A O 1
ATOM 676 N N . ARG A 1 90 ? -20.020 1.942 19.872 1.00 89.44 90 ARG A N 1
ATOM 677 C CA . ARG A 1 90 ? -20.486 0.557 19.967 1.00 89.44 90 ARG A CA 1
ATOM 678 C C . ARG A 1 90 ? -20.502 -0.028 18.564 1.00 89.44 90 ARG A C 1
ATOM 680 O O . ARG A 1 90 ? -20.969 0.714 17.670 1.00 89.44 90 ARG A O 1
#

Solvent-accessible surface area (backbone atoms only — not comparable to full-atom values): 5909 Å² total; per-residue (Å²): 116,70,66,62,54,52,50,53,52,52,52,50,48,64,64,46,48,59,59,52,48,55,63,64,56,67,73,62,74,75,80,70,88,70,72,84,85,72,92,76,66,67,76,75,49,32,87,85,37,45,75,58,45,62,68,40,58,86,31,70,78,60,53,70,77,55,69,90,43,85,89,64,46,81,69,81,68,84,86,39,72,49,74,55,99,90,45,75,48,110